Protein AF-A0A341CE76-F1 (afdb_monomer_lite)

InterPro domains:
  IPR000571 Zinc finger, CCCH-type [PS50103] (1-29)
  IPR000571 Zinc finger, CCCH-type [SM00356] (1-28)
  IPR036855 Zinc finger, CCCH-type superfamily [SSF90229] (4-31)
  IPR045072 MKRN-like [PTHR11224] (1-87)

pLDDT: mean 72.07, std 12.97, range [41.28, 91.94]

Radius of gyration: 25.02 Å; chains: 1; bounding box: 51×54×70 Å

Structure (mmCIF, N/CA/C/O backbone):
data_AF-A0A341CE76-F1
#
_entry.id   AF-A0A341CE76-F1
#
loop_
_atom_site.group_PDB
_atom_site.id
_atom_site.type_symbol
_atom_site.label_atom_id
_atom_site.label_alt_id
_atom_site.label_comp_id
_atom_site.label_asym_id
_atom_site.label_entity_id
_atom_site.label_seq_id
_atom_site.pdbx_PDB_ins_code
_atom_site.Cartn_x
_atom_site.Cartn_y
_atom_site.Cartn_z
_atom_site.occupancy
_atom_site.B_iso_or_equiv
_atom_site.auth_seq_id
_atom_site.auth_comp_id
_atom_site.auth_asym_id
_atom_site.auth_atom_id
_atom_site.pdbx_PDB_model_num
ATOM 1 N N . MET A 1 1 ? -13.735 -0.473 5.767 1.00 62.47 1 MET A N 1
ATOM 2 C CA . MET A 1 1 ? -13.149 -1.814 5.529 1.00 62.47 1 MET A CA 1
ATOM 3 C C . MET A 1 1 ? -14.219 -2.874 5.744 1.00 62.47 1 MET A C 1
ATOM 5 O O . MET A 1 1 ? -15.016 -2.723 6.665 1.00 62.47 1 MET A O 1
ATOM 9 N N . GLY A 1 2 ? -14.285 -3.892 4.880 1.00 68.69 2 GLY A N 1
ATOM 10 C CA . GLY A 1 2 ? -15.291 -4.954 4.966 1.00 68.69 2 GLY A CA 1
ATOM 11 C C . GLY A 1 2 ? -15.196 -5.799 6.245 1.00 68.69 2 GLY A C 1
ATOM 12 O O . GLY A 1 2 ? -14.189 -5.785 6.943 1.00 68.69 2 GLY A O 1
ATOM 13 N N . LYS A 1 3 ? -16.257 -6.556 6.554 1.00 80.38 3 LYS A N 1
ATOM 14 C CA . LYS A 1 3 ? -16.344 -7.415 7.755 1.00 80.38 3 LYS A CA 1
ATOM 15 C C . LYS A 1 3 ? -15.495 -8.695 7.645 1.00 80.38 3 LYS A C 1
ATOM 17 O O . LYS A 1 3 ? -15.103 -9.264 8.656 1.00 80.38 3 LYS A O 1
ATOM 22 N N . LYS A 1 4 ? -15.213 -9.149 6.416 1.00 89.75 4 LYS A N 1
ATOM 23 C CA . LYS A 1 4 ? -14.446 -10.372 6.122 1.00 89.75 4 LYS A CA 1
ATOM 24 C C . LYS A 1 4 ? -12.946 -10.080 6.069 1.00 89.75 4 LYS A C 1
ATOM 26 O O . LYS A 1 4 ? -12.543 -9.065 5.500 1.00 89.75 4 LYS A O 1
ATOM 31 N N . ALA A 1 5 ? -12.138 -10.978 6.630 1.00 89.88 5 ALA A N 1
ATOM 32 C CA . ALA A 1 5 ? -10.682 -10.904 6.554 1.00 89.88 5 ALA A CA 1
ATOM 33 C C . ALA A 1 5 ? -10.197 -11.063 5.105 1.00 89.88 5 ALA A C 1
ATOM 35 O O . ALA A 1 5 ? -10.744 -11.858 4.340 1.00 89.88 5 ALA A O 1
ATOM 36 N N . CYS A 1 6 ? -9.181 -10.293 4.722 1.00 91.50 6 CYS A N 1
ATOM 37 C CA . CYS A 1 6 ? -8.557 -10.422 3.413 1.00 91.50 6 CYS A CA 1
ATOM 38 C C . CYS A 1 6 ? -7.754 -11.719 3.330 1.00 91.50 6 CYS A C 1
ATOM 40 O O . CYS A 1 6 ? -6.827 -11.924 4.114 1.00 91.50 6 CYS A O 1
ATOM 42 N N . LYS A 1 7 ? -8.078 -12.550 2.335 1.00 91.94 7 LYS A N 1
ATOM 43 C CA . LYS A 1 7 ? -7.377 -13.809 2.068 1.00 91.94 7 LYS A CA 1
ATOM 44 C C . LYS A 1 7 ? -5.896 -13.596 1.752 1.00 91.94 7 LYS A C 1
ATOM 46 O O . LYS A 1 7 ? -5.091 -14.377 2.210 1.00 91.94 7 LYS A O 1
ATOM 51 N N . TYR A 1 8 ? -5.543 -12.546 1.010 1.00 90.06 8 TYR A N 1
ATOM 52 C CA . TYR A 1 8 ? -4.162 -12.307 0.566 1.00 90.06 8 TYR A CA 1
ATOM 53 C C . TYR A 1 8 ? -3.279 -11.640 1.619 1.00 90.06 8 TYR A C 1
ATOM 55 O O . TYR A 1 8 ? -2.063 -11.756 1.564 1.00 90.06 8 TYR A O 1
ATOM 63 N N . PHE A 1 9 ? -3.875 -10.898 2.556 1.00 89.56 9 PHE A N 1
ATOM 64 C CA . PHE A 1 9 ? -3.104 -10.229 3.601 1.00 89.56 9 PHE A CA 1
ATOM 65 C C . PHE A 1 9 ? -2.648 -11.212 4.682 1.00 89.56 9 PHE A C 1
ATOM 67 O O . PHE A 1 9 ? -1.624 -10.975 5.309 1.00 89.56 9 PHE A O 1
ATOM 74 N N . GLU A 1 10 ? -3.400 -12.296 4.917 1.00 89.38 10 GLU A N 1
ATOM 75 C CA . GLU A 1 10 ? -3.058 -13.362 5.876 1.00 89.38 10 GLU A CA 1
ATOM 76 C C . GLU A 1 10 ? -2.479 -12.839 7.201 1.00 89.38 10 GLU A C 1
ATOM 78 O O . GLU A 1 10 ? -1.445 -13.289 7.686 1.00 89.38 10 GLU A O 1
ATOM 83 N N . GLN A 1 11 ? -3.128 -11.827 7.776 1.00 87.88 11 GLN A N 1
ATOM 84 C CA . GLN A 1 11 ? -2.684 -11.183 9.014 1.00 87.88 11 GLN A CA 1
ATOM 85 C C . GLN A 1 11 ? -1.266 -10.586 8.980 1.00 87.88 11 GLN A C 1
ATOM 87 O O . GLN A 1 11 ? -0.579 -10.540 9.995 1.00 87.88 11 GLN A O 1
ATOM 92 N N . GLY A 1 12 ? -0.832 -10.098 7.820 1.00 85.75 12 GLY A N 1
ATOM 93 C CA . GLY A 1 12 ? 0.490 -9.510 7.608 1.00 85.75 12 GLY A CA 1
ATOM 94 C C . GLY A 1 12 ? 1.550 -10.507 7.142 1.00 85.75 12 GLY A C 1
ATOM 95 O O . GLY A 1 12 ? 2.686 -10.099 6.925 1.00 85.75 12 GLY A O 1
ATOM 96 N N . LYS A 1 13 ? 1.202 -11.789 6.961 1.00 87.94 13 LYS A N 1
ATOM 97 C CA . LYS A 1 13 ? 2.099 -12.788 6.352 1.00 87.94 13 LYS A CA 1
ATOM 98 C C . LYS A 1 13 ? 2.175 -12.647 4.834 1.00 87.94 13 LYS A C 1
ATOM 100 O O . LYS A 1 13 ? 3.196 -12.975 4.239 1.00 87.94 13 LYS A O 1
ATOM 105 N N . GLY A 1 14 ? 1.094 -12.163 4.224 1.00 85.12 14 GLY A N 1
ATOM 106 C CA . GLY A 1 14 ? 0.974 -11.976 2.787 1.00 85.12 14 GLY A CA 1
ATOM 107 C C . GLY A 1 14 ? 0.813 -10.509 2.404 1.00 85.12 14 GLY A C 1
ATOM 108 O O . GLY A 1 14 ? 0.427 -9.656 3.206 1.00 85.12 14 GLY A O 1
ATOM 109 N N . THR A 1 15 ? 1.101 -10.208 1.140 1.00 84.00 15 THR A N 1
ATOM 110 C CA . THR A 1 15 ? 0.870 -8.878 0.570 1.00 84.00 15 THR A CA 1
ATOM 111 C C . THR A 1 15 ? -0.402 -8.908 -0.265 1.00 84.00 15 THR A C 1
ATOM 113 O O . THR A 1 15 ? -0.512 -9.667 -1.224 1.00 84.00 15 THR A O 1
ATOM 116 N N . CYS A 1 16 ? -1.376 -8.069 0.090 1.00 87.12 16 CYS A N 1
ATOM 117 C CA . CYS A 1 16 ? -2.593 -7.938 -0.698 1.00 87.12 16 CYS A CA 1
ATOM 118 C C . CYS A 1 16 ? -2.320 -7.109 -1.964 1.00 87.12 16 CYS A C 1
ATOM 120 O O . CYS A 1 16 ? -1.932 -5.946 -1.826 1.00 87.12 16 CYS A O 1
ATOM 122 N N . PRO A 1 17 ? -2.593 -7.629 -3.175 1.00 83.12 17 PRO A N 1
ATOM 123 C CA . PRO A 1 17 ? -2.334 -6.908 -4.428 1.00 83.12 17 PRO A CA 1
ATOM 124 C C . PRO A 1 17 ? -3.194 -5.644 -4.578 1.00 83.12 17 PRO A C 1
ATOM 126 O O . PRO A 1 17 ? -2.858 -4.736 -5.326 1.00 83.12 17 PRO A O 1
ATOM 129 N N . PHE A 1 18 ? -4.301 -5.553 -3.837 1.00 84.19 18 PHE A N 1
ATOM 130 C CA . PHE A 1 18 ? -5.194 -4.394 -3.855 1.00 84.19 18 PHE A CA 1
ATOM 131 C C . PHE A 1 18 ? -4.768 -3.283 -2.882 1.00 84.19 18 PHE A C 1
ATOM 133 O O . PHE A 1 18 ? -5.348 -2.196 -2.917 1.00 84.19 18 PHE A O 1
ATOM 140 N N . GLY A 1 19 ? -3.805 -3.546 -1.988 1.00 81.94 19 GLY A N 1
ATOM 141 C CA . GLY A 1 19 ? -3.273 -2.566 -1.038 1.00 81.94 19 GLY A CA 1
ATOM 142 C C . GLY A 1 19 ? -4.360 -1.799 -0.275 1.00 81.94 19 GLY A C 1
ATOM 143 O O . GLY A 1 19 ? -5.247 -2.390 0.347 1.00 81.94 19 GLY A O 1
ATOM 144 N N . SER A 1 20 ? -4.313 -0.468 -0.355 1.00 78.50 20 SER A N 1
ATOM 145 C CA . SER A 1 20 ? -5.275 0.448 0.278 1.00 78.50 20 SER A CA 1
ATOM 146 C C . SER A 1 20 ? -6.684 0.411 -0.330 1.00 78.50 20 SER A C 1
ATOM 148 O O . SER A 1 20 ? -7.635 0.843 0.320 1.00 78.50 20 SER A O 1
ATOM 150 N N . LYS A 1 21 ? -6.843 -0.130 -1.546 1.00 81.06 21 LYS A N 1
ATOM 151 C CA . LYS A 1 21 ? -8.134 -0.273 -2.242 1.00 81.06 21 LYS A CA 1
ATOM 152 C C . LYS A 1 21 ? -8.813 -1.621 -1.978 1.00 81.06 21 LYS A C 1
ATOM 154 O O . LYS A 1 21 ? -9.860 -1.901 -2.559 1.00 81.06 21 LYS A O 1
ATOM 159 N N . CYS A 1 22 ? -8.239 -2.477 -1.131 1.00 86.81 22 CYS A N 1
ATOM 160 C CA . CYS A 1 22 ? -8.836 -3.771 -0.820 1.00 86.81 22 CYS A CA 1
ATOM 161 C C . CYS A 1 22 ? -10.217 -3.609 -0.162 1.00 86.81 22 CYS A C 1
ATOM 163 O O . CYS A 1 22 ? -10.377 -2.900 0.831 1.00 86.81 22 CYS A O 1
ATOM 165 N N . LEU A 1 23 ? -11.219 -4.324 -0.682 1.00 87.31 23 LEU A N 1
ATOM 166 C CA . LEU A 1 23 ? -12.566 -4.350 -0.102 1.00 87.31 23 LEU A CA 1
ATOM 167 C C . LEU A 1 23 ? -12.602 -5.086 1.256 1.00 87.31 23 LEU A C 1
ATOM 169 O O . LEU A 1 23 ? -13.460 -4.818 2.104 1.00 87.31 23 LEU A O 1
ATOM 173 N N . TYR A 1 24 ? -11.667 -6.015 1.468 1.00 90.31 24 TYR A N 1
ATOM 174 C CA . TYR A 1 24 ? -11.592 -6.887 2.640 1.00 90.31 24 TYR A CA 1
ATOM 175 C C . TYR A 1 24 ? -10.728 -6.298 3.769 1.00 90.31 24 TYR A C 1
ATOM 177 O O . TYR A 1 24 ? -9.936 -5.381 3.565 1.00 90.31 24 TYR A O 1
ATOM 185 N N . ARG A 1 25 ? -10.889 -6.812 4.995 1.00 89.88 25 ARG A N 1
ATOM 186 C CA . ARG A 1 25 ? -10.190 -6.311 6.191 1.00 89.88 25 ARG A CA 1
ATOM 187 C C . ARG A 1 25 ? -8.737 -6.782 6.223 1.00 89.88 25 ARG A C 1
ATOM 189 O O . ARG A 1 25 ? -8.488 -7.984 6.321 1.00 89.88 25 ARG A O 1
ATOM 196 N N . HIS A 1 26 ? -7.794 -5.845 6.214 1.00 91.62 26 HIS A N 1
ATOM 197 C CA . HIS A 1 26 ? -6.399 -6.097 6.578 1.00 91.62 26 HIS A CA 1
ATOM 198 C C . HIS A 1 26 ? -6.245 -5.917 8.086 1.00 91.62 26 HIS A C 1
ATOM 200 O O . HIS A 1 26 ? -6.320 -4.795 8.580 1.00 91.62 26 HIS A O 1
ATOM 206 N N . ALA A 1 27 ? -6.091 -7.017 8.819 1.00 91.62 27 ALA A N 1
ATOM 207 C CA . ALA A 1 27 ? -5.886 -7.000 10.262 1.00 91.62 27 ALA A CA 1
ATOM 208 C C . ALA A 1 27 ? -4.788 -7.983 10.643 1.00 91.62 27 ALA A C 1
ATOM 210 O O . ALA A 1 27 ? -4.817 -9.108 10.156 1.00 91.62 27 ALA A O 1
ATOM 211 N N . TYR A 1 28 ? -3.864 -7.549 11.487 1.00 89.56 28 TYR A N 1
ATOM 212 C CA . TYR A 1 28 ? -2.778 -8.334 12.067 1.00 89.56 28 TYR A CA 1
ATOM 213 C C . TYR A 1 28 ? -3.306 -9.343 13.114 1.00 89.56 28 TYR A C 1
ATOM 215 O O . TYR A 1 28 ? -4.494 -9.300 13.461 1.00 89.56 28 TYR A O 1
ATOM 223 N N . PRO A 1 29 ? -2.473 -10.282 13.611 1.00 86.94 29 PRO A N 1
ATOM 224 C CA . PRO A 1 29 ? -2.914 -11.311 14.555 1.00 86.94 29 PRO A CA 1
ATOM 225 C C . PRO A 1 29 ? -3.318 -10.723 15.915 1.00 86.94 29 PRO A C 1
ATOM 227 O O . PRO A 1 29 ? -4.156 -11.286 16.609 1.00 86.94 29 PRO A O 1
ATOM 230 N N . ASP A 1 30 ? -2.768 -9.557 16.258 1.00 86.81 30 ASP A N 1
ATOM 231 C CA . ASP A 1 30 ? -3.145 -8.722 17.405 1.00 86.81 30 ASP A CA 1
ATOM 232 C C . ASP A 1 30 ? -4.500 -8.001 17.210 1.00 86.81 30 ASP A C 1
ATOM 234 O O . ASP A 1 30 ? -4.981 -7.303 18.100 1.00 86.81 30 ASP A O 1
ATOM 238 N N . GLY A 1 31 ? -5.132 -8.156 16.042 1.00 81.88 31 GLY A N 1
ATOM 239 C CA . GLY A 1 31 ? -6.398 -7.526 15.678 1.00 81.88 31 GLY A CA 1
ATOM 240 C C . GLY A 1 31 ? -6.267 -6.098 15.147 1.00 81.88 31 GLY A C 1
AT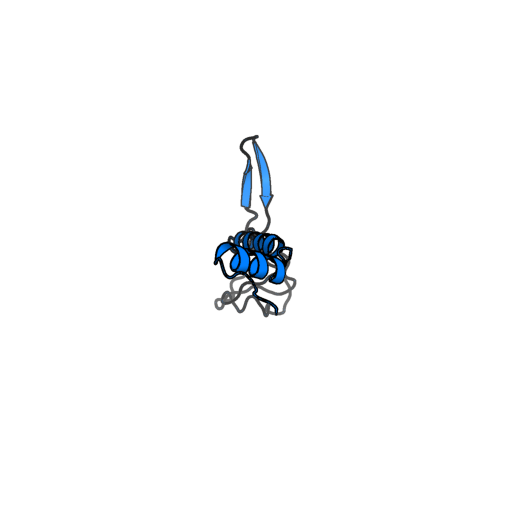OM 241 O O . GLY A 1 31 ? -7.273 -5.546 14.672 1.00 81.88 31 GLY A O 1
ATOM 242 N N . ARG A 1 32 ? -5.060 -5.514 15.161 1.00 86.44 32 ARG A N 1
ATOM 243 C CA . ARG A 1 32 ? -4.804 -4.156 14.674 1.00 86.44 32 ARG A CA 1
ATOM 244 C C . ARG A 1 32 ? -5.010 -4.094 13.165 1.00 86.44 32 ARG A C 1
ATOM 246 O O . ARG A 1 32 ? -4.565 -4.967 12.425 1.00 86.44 32 ARG A O 1
ATOM 253 N N . LEU A 1 33 ? -5.692 -3.054 12.687 1.00 85.38 33 LEU A N 1
ATOM 254 C CA . LEU A 1 33 ? -5.846 -2.832 11.251 1.00 85.38 33 LEU A CA 1
ATOM 255 C C . LEU A 1 33 ? -4.514 -2.400 10.638 1.00 85.38 33 LEU A C 1
ATOM 257 O O . LEU A 1 33 ? -3.805 -1.573 11.211 1.00 85.38 33 LEU A O 1
ATOM 261 N N . ALA A 1 34 ? -4.197 -2.945 9.465 1.00 83.31 34 ALA A N 1
ATOM 262 C CA . ALA A 1 34 ? -3.054 -2.476 8.701 1.00 83.31 34 ALA A CA 1
ATOM 263 C C . ALA A 1 34 ? -3.317 -1.048 8.225 1.00 83.31 34 ALA A C 1
ATOM 265 O O . ALA A 1 34 ? -4.334 -0.778 7.579 1.00 83.31 34 ALA A O 1
ATOM 266 N N . GLU A 1 35 ? -2.407 -0.142 8.573 1.00 74.50 35 GLU A N 1
ATOM 267 C CA . GLU A 1 35 ? -2.440 1.235 8.096 1.00 74.50 35 GLU A CA 1
ATOM 268 C C . GLU A 1 35 ? -2.336 1.209 6.561 1.00 74.50 35 GLU A C 1
ATOM 270 O O . GLU A 1 35 ? -1.458 0.519 6.029 1.00 74.50 35 GLU A O 1
ATOM 275 N N . PRO A 1 36 ? -3.215 1.908 5.823 1.00 68.19 36 PRO A N 1
ATOM 276 C CA . PRO A 1 36 ? -3.042 2.045 4.385 1.00 68.19 36 PRO A CA 1
ATOM 277 C C . PRO A 1 36 ? -1.666 2.655 4.104 1.00 68.19 36 PRO A C 1
ATOM 279 O O . PRO A 1 36 ? -1.275 3.639 4.735 1.00 68.19 36 PRO A O 1
ATOM 282 N N . GLU A 1 37 ? -0.927 2.054 3.167 1.00 66.25 37 GLU A N 1
ATOM 283 C CA . GLU A 1 37 ? 0.403 2.529 2.797 1.00 66.25 37 GLU A CA 1
ATOM 284 C C . GLU A 1 37 ? 0.307 4.005 2.400 1.00 66.25 37 GLU A C 1
ATOM 286 O O . GLU A 1 37 ? -0.446 4.375 1.491 1.00 66.25 37 GLU A O 1
ATOM 291 N N . LYS A 1 38 ? 1.013 4.868 3.137 1.00 62.34 38 LYS A N 1
ATOM 292 C CA . LYS A 1 38 ? 0.963 6.306 2.883 1.00 62.34 38 LYS A CA 1
ATOM 293 C C . LYS A 1 38 ? 1.536 6.553 1.486 1.00 62.34 38 LYS A C 1
ATOM 295 O O . LYS A 1 38 ? 2.641 6.078 1.214 1.00 62.34 38 LYS A O 1
ATOM 300 N N . PRO A 1 39 ? 0.833 7.300 0.616 1.00 63.25 39 PRO A N 1
ATOM 301 C CA . PRO A 1 39 ? 1.356 7.617 -0.701 1.00 63.25 39 PRO A CA 1
ATOM 302 C C . PRO A 1 39 ? 2.728 8.276 -0.553 1.00 63.25 39 PRO A C 1
ATOM 304 O O . PRO A 1 39 ? 2.873 9.261 0.183 1.00 63.25 39 PRO A O 1
ATOM 307 N N . ARG A 1 40 ? 3.748 7.736 -1.230 1.00 66.69 40 ARG A N 1
ATOM 308 C CA . ARG A 1 40 ? 5.069 8.370 -1.236 1.00 66.69 40 ARG A CA 1
ATOM 309 C C . ARG A 1 40 ? 4.993 9.603 -2.122 1.00 66.69 40 ARG A C 1
ATOM 311 O O . ARG A 1 40 ? 4.584 9.536 -3.281 1.00 66.69 40 ARG A O 1
ATOM 318 N N . LYS A 1 41 ? 5.409 10.735 -1.558 1.00 71.31 41 LYS A N 1
ATOM 319 C CA . LYS A 1 41 ? 5.683 11.951 -2.320 1.00 71.31 41 LYS A CA 1
ATOM 320 C C . LYS A 1 41 ? 7.029 11.761 -3.003 1.00 71.31 41 LYS A C 1
ATOM 322 O O . LYS A 1 41 ? 8.053 11.681 -2.329 1.00 71.31 41 LYS A O 1
ATOM 327 N N . GLN A 1 42 ? 7.023 11.669 -4.321 1.00 73.19 42 GLN A N 1
ATOM 328 C CA . GLN A 1 42 ? 8.227 11.796 -5.120 1.00 73.19 42 GLN A CA 1
ATOM 329 C C . GLN A 1 42 ? 8.392 13.270 -5.486 1.00 73.19 42 GLN A C 1
ATOM 331 O O . GLN A 1 42 ? 7.489 13.883 -6.057 1.00 73.19 42 GLN A O 1
ATOM 336 N N . LEU A 1 43 ? 9.537 13.832 -5.117 1.00 71.56 43 LEU A N 1
ATOM 337 C CA . LEU A 1 43 ? 9.945 15.183 -5.483 1.00 71.56 43 LEU A CA 1
ATOM 338 C C . LEU A 1 43 ? 10.790 15.067 -6.752 1.00 71.56 43 LEU A C 1
ATOM 340 O O . LEU A 1 43 ? 11.794 14.353 -6.743 1.00 71.56 43 LEU A O 1
ATOM 344 N N . SER A 1 44 ? 10.370 15.703 -7.845 1.00 72.88 44 SER A N 1
ATOM 345 C CA . SER A 1 44 ? 11.227 15.837 -9.025 1.00 72.88 44 SER A CA 1
ATOM 346 C C . SER A 1 44 ? 12.238 16.972 -8.837 1.00 72.88 44 SER A C 1
ATOM 348 O O . SER A 1 44 ? 12.030 17.880 -8.030 1.00 72.88 44 SER A O 1
ATOM 350 N N . SER A 1 45 ? 13.322 16.941 -9.614 1.00 76.94 45 SER A N 1
ATOM 351 C CA . SER A 1 45 ? 14.320 18.018 -9.691 1.00 76.94 45 SER A CA 1
ATOM 352 C C . SER A 1 45 ? 13.723 19.363 -10.123 1.00 76.94 45 SER A C 1
ATOM 354 O O . SER A 1 45 ? 14.249 20.406 -9.759 1.00 76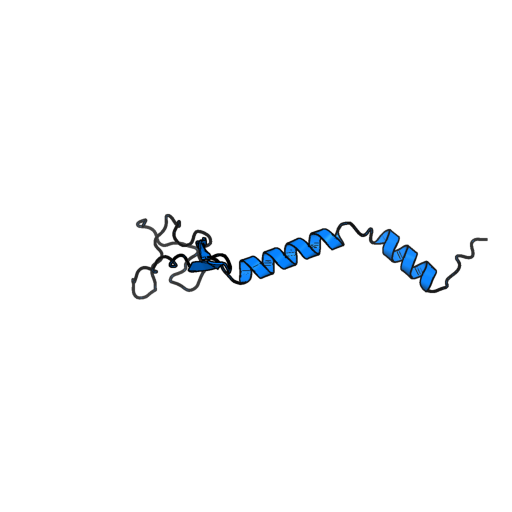.94 45 SER A O 1
ATOM 356 N N . GLU A 1 46 ? 12.596 19.344 -10.837 1.00 81.25 46 GLU A N 1
ATOM 357 C CA . GLU A 1 46 ? 11.855 20.537 -11.271 1.00 81.25 46 GLU A CA 1
ATOM 358 C C . GLU A 1 46 ? 10.821 21.022 -10.237 1.00 81.25 46 GLU A C 1
ATOM 360 O O . GLU A 1 46 ? 9.968 21.853 -10.538 1.00 81.25 46 GLU A O 1
ATOM 365 N N . GLY A 1 47 ? 10.840 20.483 -9.012 1.00 72.00 47 GLY A N 1
ATOM 366 C CA . GLY A 1 47 ? 9.930 20.895 -7.937 1.00 72.00 47 GLY A CA 1
ATOM 367 C C . GLY A 1 47 ? 8.496 20.367 -8.073 1.00 72.00 47 GLY A C 1
ATOM 368 O O . GLY A 1 47 ? 7.622 20.746 -7.293 1.00 72.00 47 GLY A O 1
ATOM 369 N N . THR A 1 48 ? 8.233 19.459 -9.018 1.00 69.38 48 THR A N 1
ATOM 370 C CA . THR A 1 48 ? 6.915 18.824 -9.161 1.00 69.38 48 THR A CA 1
ATOM 371 C C . THR A 1 48 ? 6.765 17.690 -8.147 1.00 69.38 48 THR A C 1
ATOM 373 O O . THR A 1 48 ? 7.581 16.767 -8.091 1.00 69.38 48 THR A O 1
ATOM 376 N N . VAL A 1 49 ? 5.691 17.730 -7.351 1.00 66.38 49 VAL A N 1
ATOM 377 C CA . VAL A 1 49 ? 5.352 16.670 -6.391 1.00 66.38 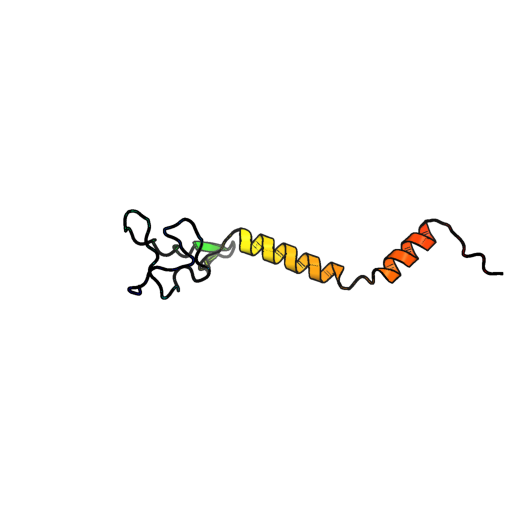49 VAL A CA 1
ATOM 378 C C . VAL A 1 49 ? 4.438 15.652 -7.064 1.00 66.38 49 VAL A C 1
ATOM 380 O O . VAL A 1 49 ? 3.285 15.953 -7.374 1.00 66.38 49 VAL A O 1
ATOM 383 N N . ARG A 1 50 ? 4.925 14.424 -7.255 1.00 68.38 50 ARG A N 1
ATOM 384 C CA . ARG A 1 50 ? 4.103 13.291 -7.698 1.00 68.38 50 ARG A CA 1
ATOM 385 C C . ARG A 1 50 ? 3.761 12.401 -6.511 1.00 68.38 50 ARG A C 1
ATOM 387 O O . ARG A 1 50 ? 4.640 11.996 -5.756 1.00 68.38 50 ARG A O 1
ATOM 394 N N . PHE A 1 51 ? 2.481 12.092 -6.344 1.00 59.81 51 PHE A N 1
ATOM 395 C CA . PHE A 1 51 ? 2.030 11.106 -5.369 1.00 59.81 51 PHE A CA 1
ATOM 396 C C . PHE A 1 51 ? 1.942 9.756 -6.058 1.00 59.81 51 PHE A C 1
ATOM 398 O O . PHE A 1 51 ? 1.068 9.551 -6.900 1.00 59.81 51 PHE A O 1
ATOM 405 N N . PHE A 1 52 ? 2.829 8.839 -5.693 1.00 62.0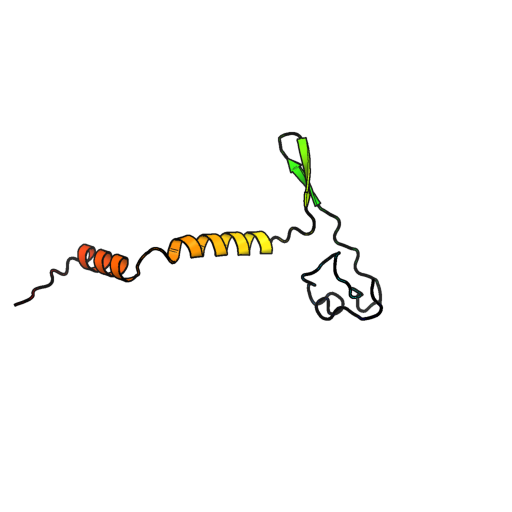0 52 PHE A N 1
ATOM 406 C CA . PHE A 1 52 ? 2.681 7.458 -6.113 1.00 62.00 52 PHE A CA 1
ATOM 407 C C . PHE A 1 52 ? 2.001 6.672 -4.996 1.00 62.00 52 PHE A C 1
ATOM 409 O O . PHE A 1 52 ? 2.465 6.635 -3.852 1.00 62.00 52 PHE A O 1
ATOM 416 N N . ASN A 1 53 ? 0.867 6.065 -5.330 1.00 57.41 53 ASN A N 1
ATOM 417 C CA . ASN A 1 53 ? 0.246 5.069 -4.471 1.00 57.41 53 ASN A CA 1
ATOM 418 C C . ASN A 1 53 ? 1.000 3.756 -4.692 1.00 57.41 53 ASN A C 1
ATOM 420 O O . ASN A 1 53 ? 1.113 3.341 -5.840 1.00 57.41 53 ASN A O 1
ATOM 424 N N . SER A 1 54 ? 1.515 3.156 -3.611 1.00 61.12 54 SER A N 1
ATOM 425 C CA . SER A 1 54 ? 2.162 1.832 -3.589 1.00 61.12 54 SER A CA 1
ATOM 426 C C . SER A 1 54 ? 3.214 1.616 -4.687 1.00 61.12 54 SER A C 1
ATOM 428 O O . SER A 1 54 ? 2.930 0.982 -5.696 1.00 61.12 54 SER A O 1
ATOM 430 N N . VAL A 1 55 ? 4.427 2.140 -4.491 1.00 66.62 55 VAL A N 1
ATOM 431 C CA . VAL A 1 55 ? 5.587 1.812 -5.338 1.00 66.62 55 VAL A CA 1
ATOM 432 C C . VAL A 1 55 ? 6.390 0.738 -4.626 1.00 66.62 55 VAL A C 1
ATOM 434 O O . VAL A 1 55 ? 7.090 1.045 -3.653 1.00 66.62 55 VAL A O 1
ATOM 437 N N . ARG A 1 56 ? 6.291 -0.512 -5.079 1.00 70.75 56 ARG A N 1
ATOM 438 C CA . ARG A 1 56 ? 7.134 -1.593 -4.561 1.00 70.75 56 ARG A CA 1
ATOM 439 C C . ARG A 1 56 ? 8.388 -1.686 -5.422 1.00 70.75 56 ARG A C 1
ATOM 441 O O . ARG A 1 56 ? 8.337 -1.529 -6.634 1.00 70.75 56 ARG A O 1
ATOM 448 N N . LEU A 1 57 ? 9.529 -1.989 -4.801 1.00 68.94 57 LEU A N 1
ATOM 449 C CA . LEU A 1 57 ? 10.774 -2.249 -5.536 1.00 68.94 57 LEU A CA 1
ATOM 450 C C . LEU A 1 57 ? 10.601 -3.383 -6.563 1.00 68.94 57 LEU A C 1
ATOM 452 O O . LEU A 1 57 ? 11.174 -3.326 -7.645 1.00 68.94 57 LEU A O 1
ATOM 456 N N . TRP A 1 58 ? 9.775 -4.376 -6.223 1.00 71.50 58 TRP A N 1
ATOM 457 C CA . TRP A 1 58 ? 9.436 -5.492 -7.104 1.00 71.50 58 TRP A CA 1
ATOM 458 C C . TRP A 1 58 ? 8.772 -5.043 -8.407 1.00 71.50 58 TRP A C 1
ATOM 460 O O . TRP A 1 58 ? 9.128 -5.572 -9.449 1.00 71.50 58 TRP A O 1
ATOM 470 N N . ASP A 1 59 ? 7.933 -4.002 -8.380 1.00 74.38 59 ASP A N 1
ATOM 471 C CA . ASP A 1 59 ? 7.270 -3.483 -9.584 1.00 74.38 59 ASP A CA 1
ATOM 472 C C . ASP A 1 59 ? 8.303 -2.991 -10.618 1.00 74.38 59 ASP A C 1
ATOM 474 O O . ASP A 1 59 ? 8.122 -3.153 -11.822 1.00 74.38 59 ASP A O 1
ATOM 478 N N . PHE A 1 60 ? 9.429 -2.425 -10.165 1.00 78.81 60 PHE A N 1
ATOM 479 C CA . PHE A 1 60 ? 10.509 -1.997 -11.061 1.00 78.81 60 PHE A CA 1
ATOM 480 C C . PHE A 1 60 ? 11.348 -3.158 -11.587 1.00 78.81 60 PHE A C 1
ATOM 482 O O . PHE A 1 60 ? 11.809 -3.102 -12.726 1.00 78.81 60 PHE A O 1
ATOM 489 N N . ILE A 1 61 ? 11.571 -4.184 -10.765 1.00 80.06 61 ILE A N 1
ATOM 490 C CA . ILE A 1 61 ? 12.317 -5.380 -11.169 1.00 80.06 61 ILE A CA 1
ATOM 491 C C . ILE A 1 61 ? 11.502 -6.156 -12.208 1.00 80.06 61 ILE A C 1
ATOM 493 O O . ILE A 1 61 ? 12.017 -6.406 -13.293 1.00 80.06 61 ILE A O 1
ATOM 497 N N . GLU A 1 62 ? 10.214 -6.394 -11.951 1.00 74.31 62 GLU A N 1
ATOM 498 C CA . GLU A 1 62 ? 9.280 -7.005 -12.907 1.00 74.31 62 GLU A CA 1
ATOM 499 C C . GLU A 1 62 ? 9.179 -6.185 -14.207 1.00 74.31 62 GLU A C 1
ATOM 501 O O . GLU A 1 62 ? 9.215 -6.742 -15.306 1.00 74.31 62 GLU A O 1
ATOM 506 N N . ASN A 1 63 ? 9.118 -4.849 -14.128 1.00 75.19 63 ASN A N 1
ATOM 507 C CA . ASN A 1 63 ? 9.085 -3.999 -15.324 1.00 75.19 63 ASN A CA 1
ATOM 508 C C . ASN A 1 63 ? 10.411 -4.024 -16.115 1.00 75.19 63 ASN A C 1
ATOM 510 O O . ASN A 1 63 ? 10.411 -3.911 -17.339 1.00 75.19 63 ASN A O 1
ATOM 514 N N . ARG A 1 64 ? 11.558 -4.165 -15.440 1.00 74.75 64 ARG A N 1
ATOM 515 C CA . ARG A 1 64 ? 12.865 -4.315 -16.103 1.00 74.75 64 ARG A CA 1
ATOM 516 C C . ARG A 1 64 ? 12.996 -5.681 -16.774 1.00 74.75 64 ARG A C 1
ATOM 518 O O . ARG A 1 64 ? 13.490 -5.759 -17.894 1.00 74.75 64 ARG A O 1
ATOM 525 N N . GLU A 1 65 ? 12.567 -6.740 -16.100 1.00 69.94 65 GLU A N 1
ATOM 526 C CA . GLU A 1 65 ? 12.599 -8.106 -16.631 1.00 69.94 65 GLU A CA 1
ATOM 527 C C . GLU A 1 65 ? 11.628 -8.277 -17.808 1.00 69.94 65 GLU A C 1
ATOM 529 O O . GLU A 1 65 ? 11.998 -8.853 -18.828 1.00 69.94 65 GLU A O 1
ATOM 534 N N . SER A 1 66 ? 10.433 -7.685 -17.735 1.00 66.50 66 SER A N 1
ATOM 535 C CA . SER A 1 66 ? 9.469 -7.679 -18.849 1.00 66.50 66 SER A CA 1
ATOM 536 C C . SER A 1 66 ? 9.948 -6.886 -20.076 1.00 66.50 66 SER A C 1
ATOM 538 O O . SER A 1 66 ? 9.683 -7.283 -21.207 1.00 66.50 66 SER A O 1
ATOM 540 N N . GLN A 1 67 ? 10.707 -5.800 -19.899 1.00 59.22 67 GLN A N 1
ATOM 541 C CA . GLN A 1 67 ? 11.354 -5.127 -21.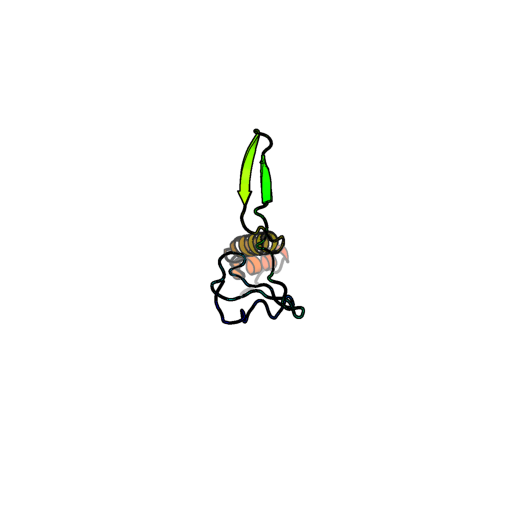035 1.00 59.22 67 GLN A CA 1
ATOM 542 C C . GLN A 1 67 ? 12.513 -5.935 -21.631 1.00 59.22 67 GLN A C 1
ATOM 544 O O . GLN A 1 67 ? 12.800 -5.806 -22.819 1.00 59.22 67 GLN A O 1
ATOM 549 N N . HIS A 1 68 ? 13.173 -6.774 -20.829 1.00 55.12 68 HIS A N 1
ATOM 550 C CA . HIS A 1 68 ? 14.251 -7.636 -21.306 1.00 55.12 68 HIS A CA 1
ATOM 551 C C . HIS A 1 68 ? 13.728 -8.793 -22.176 1.00 55.12 68 HIS A C 1
ATOM 553 O O . HIS A 1 68 ? 14.380 -9.159 -23.152 1.00 55.12 68 HIS A O 1
ATOM 559 N N . VAL A 1 69 ? 12.534 -9.332 -21.897 1.00 51.72 69 VAL A N 1
ATOM 560 C CA . VAL A 1 69 ? 11.931 -10.376 -22.756 1.00 51.72 69 VAL A CA 1
ATOM 561 C C . VAL A 1 69 ? 11.470 -9.833 -24.113 1.0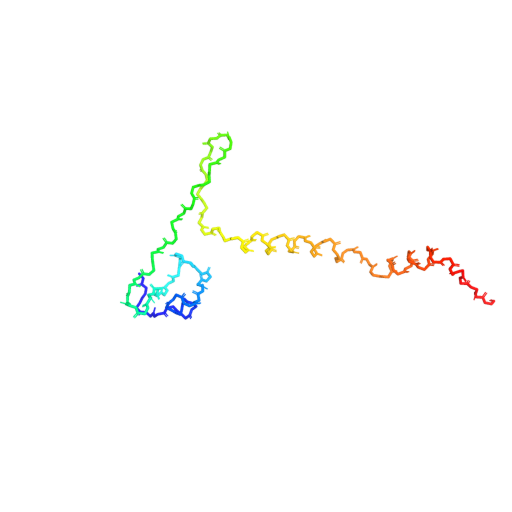0 51.72 69 VAL A C 1
ATOM 563 O O . VAL A 1 69 ? 11.671 -10.505 -25.117 1.00 51.72 69 VAL A O 1
ATOM 566 N N . HIS A 1 70 ? 11.029 -8.572 -24.199 1.00 48.19 70 HIS A N 1
ATOM 567 C CA . HIS A 1 70 ? 10.707 -7.924 -25.484 1.00 48.19 70 HIS A CA 1
ATOM 568 C C . HIS A 1 70 ? 11.921 -7.681 -26.402 1.00 48.19 70 HIS A C 1
ATOM 570 O O . HIS A 1 70 ? 11.742 -7.265 -27.535 1.00 48.19 70 HIS A O 1
ATOM 576 N N . ASN A 1 71 ? 13.154 -7.898 -25.931 1.00 48.34 71 ASN A N 1
ATOM 577 C CA . ASN A 1 71 ? 14.348 -7.876 -26.788 1.00 48.34 71 ASN A CA 1
ATOM 578 C C . ASN A 1 71 ? 14.824 -9.276 -27.196 1.00 48.34 71 ASN A C 1
ATOM 580 O O . ASN A 1 71 ? 15.712 -9.383 -28.032 1.00 48.34 71 ASN A O 1
ATOM 584 N N . THR A 1 72 ? 14.288 -10.342 -26.591 1.00 52.12 72 THR A N 1
ATOM 585 C CA . THR A 1 72 ? 14.774 -11.713 -26.837 1.00 52.12 72 THR A CA 1
ATOM 586 C C . THR A 1 72 ? 13.817 -12.526 -27.710 1.00 52.12 72 THR A C 1
ATOM 588 O O . THR A 1 72 ? 14.212 -13.553 -28.245 1.00 52.12 72 THR A O 1
ATOM 591 N N . GLU A 1 73 ? 12.571 -12.075 -27.866 1.00 52.06 73 GLU A N 1
ATOM 592 C CA . GLU A 1 73 ? 11.553 -12.747 -28.686 1.00 52.06 73 GLU A CA 1
ATOM 593 C C . GLU A 1 73 ? 11.648 -12.388 -30.182 1.00 52.06 73 GLU A C 1
ATOM 595 O O . GLU A 1 73 ? 11.126 -13.128 -31.009 1.00 52.06 73 GLU A O 1
ATOM 600 N N . ASP A 1 74 ? 12.372 -11.317 -30.533 1.00 53.66 74 ASP A N 1
ATOM 601 C CA . ASP A 1 74 ? 12.581 -10.875 -31.924 1.00 53.66 74 ASP A CA 1
ATOM 602 C C . ASP A 1 74 ? 13.917 -11.336 -32.531 1.00 53.66 74 ASP A C 1
ATOM 604 O O . ASP A 1 74 ? 14.199 -11.045 -33.693 1.00 53.66 74 ASP A O 1
ATOM 608 N N . VAL A 1 75 ? 14.760 -12.047 -31.774 1.00 57.69 75 VAL A N 1
ATOM 609 C CA . VAL A 1 75 ? 15.972 -12.658 -32.333 1.00 57.69 75 VAL A CA 1
ATOM 610 C C . VAL A 1 75 ? 15.639 -14.106 -32.648 1.00 57.69 75 VAL A C 1
ATOM 612 O O . VAL A 1 75 ? 15.577 -14.945 -31.748 1.00 57.69 75 VAL A O 1
ATOM 615 N N . ASP A 1 76 ? 15.372 -14.386 -33.922 1.00 59.91 76 ASP A N 1
ATOM 616 C CA . ASP A 1 76 ? 15.158 -15.743 -34.408 1.00 59.91 76 ASP A CA 1
ATOM 617 C C . ASP A 1 76 ? 16.358 -16.607 -33.982 1.00 59.91 76 ASP A C 1
ATOM 619 O O . ASP A 1 76 ? 17.493 -16.402 -34.415 1.00 59.91 76 ASP A O 1
ATOM 623 N N . MET A 1 77 ? 16.116 -17.564 -33.078 1.00 60.88 77 MET A N 1
ATOM 624 C CA . MET A 1 77 ? 17.120 -18.525 -32.599 1.00 60.88 77 MET A CA 1
ATOM 625 C C . MET A 1 77 ? 17.793 -19.269 -33.765 1.00 60.88 77 MET A C 1
ATOM 627 O O . MET A 1 77 ? 18.917 -19.750 -33.616 1.00 60.88 77 MET A O 1
ATOM 631 N N . THR A 1 78 ? 17.125 -19.331 -34.920 1.00 60.50 78 THR A N 1
ATOM 632 C CA . THR A 1 78 ? 17.649 -19.866 -36.179 1.00 60.50 78 THR A CA 1
ATOM 633 C C . THR A 1 78 ? 18.735 -18.964 -36.770 1.00 60.50 78 THR A C 1
ATOM 635 O O . THR A 1 78 ? 19.820 -19.445 -37.075 1.00 60.50 78 THR A O 1
ATOM 638 N N . GLU A 1 79 ? 18.506 -17.649 -36.826 1.00 64.06 79 GLU A N 1
ATOM 639 C CA . GLU A 1 79 ? 19.468 -16.667 -37.350 1.00 64.06 79 GLU A CA 1
ATOM 640 C C . GLU A 1 79 ? 20.709 -16.556 -36.448 1.00 64.06 79 GLU A C 1
ATOM 642 O O . GLU A 1 79 ? 21.841 -16.442 -36.926 1.00 64.06 79 GLU A O 1
ATOM 647 N N . LEU A 1 80 ? 20.524 -16.675 -35.128 1.00 72.06 80 LEU A N 1
ATOM 648 C CA . LEU A 1 80 ? 21.640 -16.716 -34.180 1.00 72.06 80 LEU A CA 1
ATOM 649 C C . LEU A 1 80 ? 22.438 -18.031 -34.278 1.00 72.06 80 LEU A C 1
ATOM 651 O O . LEU A 1 80 ? 23.662 -18.025 -34.114 1.00 72.06 80 LEU A O 1
ATOM 655 N N . GLY A 1 81 ? 21.759 -19.143 -34.580 1.00 66.25 81 GLY A N 1
ATOM 656 C CA . GLY A 1 81 ? 22.382 -20.430 -34.896 1.00 66.25 81 GLY A CA 1
ATOM 657 C C . GLY A 1 81 ? 23.205 -20.380 -36.186 1.00 66.25 81 GLY A C 1
ATOM 658 O O . GLY A 1 81 ? 24.351 -20.836 -36.199 1.00 66.25 81 GLY A O 1
ATOM 659 N N . ASP A 1 82 ? 22.677 -19.746 -37.231 1.00 65.38 82 ASP A N 1
ATOM 660 C CA . ASP A 1 82 ? 23.366 -19.565 -38.510 1.00 65.38 82 ASP A CA 1
ATOM 661 C C . ASP A 1 82 ? 24.592 -18.658 -38.363 1.00 65.38 82 ASP A C 1
ATOM 663 O O . ASP A 1 82 ? 25.671 -18.980 -38.871 1.00 65.38 82 ASP A O 1
ATOM 667 N N . LEU A 1 83 ? 24.481 -17.565 -37.604 1.00 71.00 83 LEU A N 1
ATOM 668 C CA . LEU A 1 83 ? 25.608 -16.675 -37.317 1.00 71.00 83 LEU A CA 1
ATOM 669 C C . LEU A 1 83 ? 26.723 -17.396 -36.539 1.00 71.00 83 LEU A C 1
ATOM 671 O O . LEU A 1 83 ? 27.908 -17.202 -36.824 1.00 71.00 83 LEU A O 1
ATOM 675 N N . PHE A 1 84 ? 26.357 -18.269 -35.595 1.00 72.56 84 PHE A N 1
ATOM 676 C CA . PHE A 1 84 ? 27.309 -19.097 -34.854 1.00 72.56 84 PHE A CA 1
ATOM 677 C C . PHE A 1 84 ? 28.029 -20.107 -35.763 1.00 72.56 84 PHE A C 1
ATOM 679 O O . PHE A 1 84 ? 29.252 -20.244 -35.673 1.00 72.56 84 PHE A O 1
ATOM 686 N N . MET A 1 85 ? 27.312 -20.756 -36.685 1.00 75.31 85 MET A N 1
ATOM 687 C CA . MET A 1 85 ? 27.902 -21.697 -37.646 1.00 75.31 85 MET A CA 1
ATOM 688 C C . MET A 1 85 ? 28.906 -21.007 -38.581 1.00 75.31 85 MET A C 1
ATOM 690 O O . MET A 1 85 ? 30.025 -21.502 -38.739 1.00 75.31 85 MET A O 1
ATOM 694 N N . HIS A 1 86 ? 28.575 -19.818 -39.099 1.00 68.00 86 HIS A N 1
ATOM 695 C CA . HIS A 1 86 ? 29.464 -19.043 -39.975 1.00 68.00 86 HIS A CA 1
ATOM 696 C C . HIS A 1 86 ? 30.730 -18.541 -39.260 1.00 68.00 86 HIS A C 1
ATOM 698 O O . HIS A 1 86 ? 31.820 -18.581 -39.830 1.00 68.00 86 HIS A O 1
ATOM 704 N N . LEU A 1 87 ? 30.619 -18.106 -38.000 1.00 65.75 87 LEU A N 1
ATOM 705 C CA . LEU A 1 87 ? 31.770 -17.662 -37.198 1.00 65.75 87 LEU A CA 1
ATOM 706 C C . LEU A 1 87 ? 32.643 -18.828 -36.707 1.00 65.75 87 LEU A C 1
ATOM 708 O O . LEU A 1 87 ? 33.824 -18.626 -36.424 1.00 65.75 87 LEU A O 1
ATOM 712 N N . SER A 1 88 ? 32.086 -20.042 -36.623 1.00 65.06 88 SER A N 1
ATOM 713 C CA . SER A 1 88 ? 32.823 -21.256 -36.247 1.00 65.06 88 SER A CA 1
ATOM 714 C C . SER A 1 88 ? 33.686 -21.841 -37.377 1.00 65.06 88 SER A C 1
ATOM 716 O O . SER A 1 88 ? 34.492 -22.736 -37.123 1.00 65.06 88 SER A O 1
ATOM 718 N N . GLY A 1 89 ? 33.567 -21.320 -38.608 1.00 58.66 89 GLY A N 1
ATOM 719 C CA . GLY A 1 89 ? 34.400 -21.720 -39.748 1.00 58.66 89 GLY A CA 1
ATOM 720 C C . GLY A 1 89 ? 34.096 -23.113 -40.310 1.00 58.66 89 GLY A C 1
ATOM 721 O O . GLY A 1 89 ? 34.946 -23.689 -40.987 1.00 58.66 89 GLY A O 1
ATOM 722 N N . VAL A 1 90 ? 32.912 -23.670 -40.040 1.00 57.31 90 VAL A N 1
ATOM 723 C CA . VAL A 1 90 ? 32.460 -24.929 -40.648 1.00 57.31 90 VAL A CA 1
ATOM 724 C C . VAL A 1 90 ? 31.739 -24.609 -41.956 1.00 57.31 90 VAL A C 1
ATOM 726 O O . VAL A 1 90 ? 30.549 -24.310 -41.976 1.00 57.31 90 VAL A O 1
ATOM 729 N N . GLU A 1 91 ? 32.487 -24.644 -43.055 1.00 48.62 91 GLU A N 1
ATOM 730 C CA . GLU A 1 91 ? 31.952 -24.635 -44.416 1.00 48.62 91 GLU A CA 1
ATOM 731 C C . GLU A 1 91 ? 31.130 -25.918 -44.632 1.00 48.62 91 GLU A C 1
ATOM 733 O O . GLU A 1 91 ? 31.640 -27.034 -44.478 1.00 48.62 91 GLU A O 1
ATOM 738 N N . SER A 1 92 ? 29.842 -25.775 -44.950 1.00 48.88 92 SER A N 1
ATOM 739 C CA . SER A 1 92 ? 28.998 -26.885 -45.386 1.00 48.88 92 SER A CA 1
ATOM 740 C C . SER A 1 92 ? 29.518 -27.397 -46.729 1.00 48.88 92 SER A C 1
ATOM 742 O O . SER A 1 92 ? 29.230 -26.833 -47.782 1.00 48.88 92 SER A O 1
ATOM 744 N N . SER A 1 93 ? 30.299 -28.473 -46.680 1.00 48.84 93 SER A N 1
ATOM 745 C CA . SER A 1 93 ? 30.554 -29.312 -47.844 1.00 48.84 93 SER A CA 1
ATOM 746 C C . SER A 1 93 ? 29.296 -30.136 -48.112 1.00 48.84 93 SER A C 1
ATOM 748 O O . SER A 1 93 ? 29.042 -31.135 -47.442 1.00 48.84 93 SER A O 1
ATOM 750 N N . GLU A 1 94 ? 28.489 -29.696 -49.074 1.00 41.28 94 GLU A N 1
ATOM 751 C CA . GLU A 1 94 ? 27.531 -30.573 -49.748 1.00 41.28 94 GLU A CA 1
ATOM 752 C C . GLU A 1 94 ? 28.148 -31.115 -51.055 1.00 41.28 94 GLU A C 1
ATOM 754 O O . GLU A 1 94 ? 28.986 -30.435 -51.655 1.00 41.28 94 GLU A O 1
ATOM 759 N N . PRO A 1 95 ? 27.809 -32.361 -51.443 1.00 53.69 95 PRO A N 1
ATOM 760 C CA . PRO A 1 95 ? 28.443 -33.098 -52.541 1.00 53.69 95 PRO A CA 1
ATOM 761 C C . PRO A 1 95 ? 28.074 -32.617 -53.951 1.00 53.69 95 PRO A C 1
ATOM 763 O O . PRO A 1 95 ? 26.958 -32.084 -54.145 1.00 53.69 95 PRO A O 1
#

Organism: Neophocaena asiaeorientalis asiaeorientalis (NCBI:txid1706337)

Foldseek 3Di:
DDPAADPQCQQVPGDDPCQPNDPHFNHHPVRHGDDRDAFDFDQDPVRDTDTHRDDDPVVVVVVVVVVVVVVVVPPPPVVVVVVVCVVVPDDDDDD

Secondary structure (DSSP, 8-state):
--SSBPTTTGGGTS--TTGGG-SSB-B-TTSPBPPPPPPEEEEPTTS-EEEES---HHHHHHHHHHHHHTTTSSS-HHHHHHHHHHHTT------

Sequence (95 aa):
MGKKACKYFEQGKGTCPFGSKCLYRHAYPDGRLAEPEKPRKQLSSEGTVRFFNSVRLWDFIENRESQHVHNTEDVDMTELGDLFMHLSGVESSEP